Protein AF-A0A523DTF4-F1 (afdb_monomer)

Foldseek 3Di:
DCVVVVVQCVDPPHDDDDPVNVVVVVVVVVLLPDPVNDDDDDDDVPDDDDDPPVPDDDDDDDDDADPDPVRGDDDDDADFFDAPDDADDPVCCVQFVDRDRRDTGHGDDPPDDDPDDDDDPPD

Sequence (123 aa):
QRQYIDSAQQFENAMPLTSEHVQALDMFDELANDPDLNLSMQLEPGDMQFVYNHGLLHDRTGFEDWPELENRRHLLRLWLSAPNDRPLPEIFKERFGSIEIGDRGGIAVKGVEPCAPIEVDAG

Structure (mmCIF, N/CA/C/O backbone):
data_AF-A0A523DTF4-F1
#
_entry.id   AF-A0A523DTF4-F1
#
loop_
_atom_site.group_PDB
_atom_site.id
_atom_site.type_symbol
_atom_site.label_atom_id
_atom_site.label_alt_id
_atom_site.label_comp_id
_atom_site.label_asym_id
_atom_site.label_entity_id
_atom_site.label_seq_id
_atom_site.pdbx_PDB_ins_code
_atom_site.Cartn_x
_atom_site.Cartn_y
_atom_site.Cartn_z
_atom_site.occupancy
_atom_site.B_iso_or_equiv
_atom_site.auth_seq_id
_atom_site.auth_comp_id
_atom_site.auth_asym_id
_atom_site.auth_atom_id
_atom_site.pdbx_PDB_model_num
ATOM 1 N N . GLN A 1 1 ? -0.620 1.796 6.950 1.00 69.69 1 GLN A N 1
ATOM 2 C CA . GLN A 1 1 ? -2.056 2.179 7.013 1.00 69.69 1 GLN A CA 1
ATOM 3 C C . GLN A 1 1 ? -2.448 2.806 8.350 1.00 69.69 1 GLN A C 1
ATOM 5 O O . GLN A 1 1 ? -3.195 3.779 8.337 1.00 69.69 1 GLN A O 1
ATOM 10 N N . ARG A 1 2 ? -1.909 2.320 9.476 1.00 88.31 2 ARG A N 1
ATOM 11 C CA . ARG A 1 2 ? -2.139 2.861 10.823 1.00 88.31 2 ARG A CA 1
ATOM 12 C C . ARG A 1 2 ? -1.925 4.373 10.986 1.00 88.31 2 ARG A C 1
ATOM 14 O O . ARG A 1 2 ? -2.691 5.014 11.687 1.00 88.31 2 ARG A O 1
ATOM 21 N N . GLN A 1 3 ? -0.978 4.959 10.252 1.00 89.44 3 GLN A N 1
ATOM 22 C CA . GLN A 1 3 ? -0.689 6.402 10.283 1.00 89.44 3 GLN A CA 1
ATOM 23 C C . GLN A 1 3 ? -1.928 7.300 10.117 1.00 89.44 3 GLN A C 1
ATOM 25 O O . GLN A 1 3 ? -2.007 8.342 10.759 1.00 89.44 3 GLN A O 1
ATOM 30 N N . TYR A 1 4 ? -2.909 6.911 9.290 1.00 89.25 4 TYR A N 1
ATOM 31 C CA . T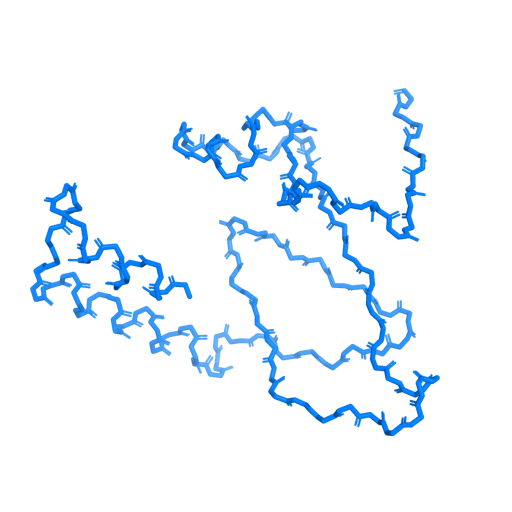YR A 1 4 ? -4.147 7.688 9.144 1.00 89.25 4 TYR A CA 1
ATOM 32 C C . TYR A 1 4 ? -5.037 7.607 10.386 1.00 89.25 4 TYR A C 1
ATOM 34 O O . TYR A 1 4 ? -5.666 8.597 10.740 1.00 89.25 4 TYR A O 1
ATOM 42 N N . ILE A 1 5 ? -5.073 6.451 11.053 1.00 93.56 5 ILE A N 1
ATOM 43 C CA . ILE A 1 5 ? -5.832 6.243 12.291 1.00 93.56 5 ILE A CA 1
ATOM 44 C C . ILE A 1 5 ? -5.197 7.058 13.422 1.00 93.56 5 ILE A C 1
ATOM 46 O O . ILE A 1 5 ? -5.904 7.782 14.121 1.00 93.56 5 ILE A O 1
ATOM 50 N N . ASP A 1 6 ? -3.869 7.007 13.542 1.00 94.19 6 ASP A N 1
ATOM 51 C CA . ASP A 1 6 ? -3.127 7.761 14.555 1.00 94.19 6 ASP A CA 1
ATOM 52 C C . ASP A 1 6 ? -3.237 9.273 14.317 1.00 94.19 6 ASP A C 1
ATOM 54 O O . ASP A 1 6 ? -3.535 10.032 15.236 1.00 94.19 6 ASP A O 1
ATOM 58 N N . SER A 1 7 ? -3.068 9.729 13.069 1.00 94.00 7 SER A N 1
ATOM 59 C CA . SER A 1 7 ? -3.234 11.144 12.717 1.00 94.00 7 SER A CA 1
ATOM 60 C C . SER A 1 7 ? -4.666 11.626 12.937 1.00 94.00 7 SER A C 1
ATOM 62 O O . SER A 1 7 ? -4.854 12.781 13.314 1.00 94.00 7 SER A O 1
ATOM 64 N N . ALA A 1 8 ? -5.672 10.767 12.737 1.00 94.50 8 ALA A N 1
ATOM 65 C CA . ALA A 1 8 ? -7.063 11.123 12.988 1.00 94.50 8 ALA A CA 1
ATOM 66 C C . ALA A 1 8 ? -7.325 11.444 14.469 1.00 94.50 8 ALA A C 1
ATOM 68 O O . ALA A 1 8 ? -8.199 12.257 14.753 1.00 94.50 8 ALA A O 1
ATOM 69 N N . GLN A 1 9 ? -6.539 10.901 15.409 1.00 96.00 9 GLN A N 1
ATOM 70 C CA . GLN A 1 9 ? -6.671 11.214 16.842 1.00 96.00 9 GLN A CA 1
ATOM 71 C C . GLN A 1 9 ? -6.401 12.692 17.176 1.00 96.00 9 GLN A C 1
ATOM 73 O O . GLN A 1 9 ? -6.700 13.133 18.281 1.00 96.00 9 GLN A O 1
ATOM 78 N N . GLN A 1 10 ? -5.854 13.472 16.236 1.00 95.75 10 GLN A N 1
ATOM 79 C CA . GLN A 1 10 ? -5.680 14.921 16.381 1.00 95.75 10 GLN A CA 1
ATOM 80 C C . GLN A 1 10 ? -6.988 15.712 16.200 1.00 95.75 10 GLN A C 1
ATOM 82 O O . GLN A 1 10 ? -7.022 16.899 16.522 1.00 95.75 10 GLN A O 1
ATOM 87 N N . PHE A 1 11 ? -8.051 15.093 15.676 1.00 96.06 11 PHE A N 1
ATOM 88 C CA . PHE A 1 11 ? -9.334 15.748 15.418 1.00 96.06 11 PHE A CA 1
ATOM 89 C C . PHE A 1 11 ? -10.355 15.423 16.515 1.00 96.06 11 PHE A C 1
ATOM 91 O O . PHE A 1 11 ? -10.561 14.263 16.860 1.00 96.06 11 PHE A O 1
ATOM 98 N N . GLU A 1 12 ? -11.056 16.442 17.021 1.00 93.69 12 GLU A N 1
ATOM 99 C CA . GLU A 1 12 ? -12.027 16.302 18.122 1.00 93.69 12 GLU A CA 1
ATOM 100 C C . GLU A 1 12 ? -13.210 15.375 17.796 1.00 93.69 12 GLU A C 1
ATOM 102 O O . GLU A 1 12 ? -13.799 14.774 18.690 1.00 93.69 12 GLU A O 1
ATOM 107 N N . ASN A 1 13 ? -13.569 15.258 16.516 1.00 94.00 13 ASN A N 1
ATOM 108 C CA . ASN A 1 13 ? -14.665 14.415 16.043 1.00 94.00 13 ASN A CA 1
ATOM 109 C C . ASN A 1 13 ? -14.234 12.980 15.700 1.00 94.00 13 ASN A C 1
ATOM 111 O O . ASN A 1 13 ? -15.074 12.190 15.260 1.00 94.00 13 ASN A O 1
ATOM 115 N N . ALA A 1 14 ? -12.955 12.632 15.861 1.00 94.50 14 ALA A N 1
ATOM 116 C CA . ALA A 1 14 ? -12.496 11.267 15.661 1.00 94.50 14 ALA A CA 1
ATOM 117 C C . ALA A 1 14 ? -12.896 10.376 16.842 1.00 94.50 14 ALA A C 1
ATOM 119 O O . ALA A 1 14 ? -12.946 10.806 17.993 1.00 94.50 14 ALA A O 1
ATOM 120 N N . MET A 1 15 ? -13.154 9.099 16.558 1.00 94.25 15 MET A N 1
ATOM 121 C CA . MET A 1 15 ? -13.361 8.102 17.604 1.00 94.25 15 MET A CA 1
ATOM 122 C C . MET A 1 15 ? -12.063 7.939 18.419 1.00 94.25 15 MET A C 1
ATOM 124 O O . MET A 1 15 ? -11.038 7.586 17.822 1.00 94.25 15 MET A O 1
ATOM 128 N N . PRO A 1 16 ? -12.089 8.132 19.753 1.00 95.88 16 PRO A N 1
ATOM 129 C CA . PRO A 1 16 ? -10.924 7.880 20.591 1.00 95.88 16 PRO A CA 1
ATOM 130 C C . PRO A 1 16 ? -10.535 6.401 20.555 1.00 95.88 16 PRO A C 1
ATOM 132 O O . PRO A 1 16 ? -11.391 5.516 20.667 1.00 95.88 16 PRO A O 1
ATOM 135 N N . LEU A 1 17 ? -9.242 6.113 20.422 1.00 96.75 17 LEU A N 1
ATOM 136 C CA . LEU A 1 17 ? -8.752 4.741 20.539 1.00 96.75 17 LEU A CA 1
ATOM 137 C C . LEU A 1 17 ? -8.758 4.294 22.004 1.00 96.75 17 LEU A C 1
ATOM 139 O O . LEU A 1 17 ? -8.236 4.983 22.879 1.00 96.75 17 LEU A O 1
ATOM 143 N N . THR A 1 18 ? -9.321 3.115 22.265 1.00 97.62 18 THR A N 1
ATOM 144 C CA . THR A 1 18 ? -9.149 2.435 23.549 1.00 97.62 18 THR A CA 1
ATOM 145 C C . THR A 1 18 ? -7.844 1.645 23.539 1.00 97.62 18 THR A C 1
ATOM 147 O O . THR A 1 18 ? -7.221 1.450 22.491 1.00 97.62 18 THR A O 1
ATOM 150 N N . SER A 1 19 ? -7.437 1.138 24.700 1.00 97.94 19 SER A N 1
ATOM 151 C CA . SER A 1 19 ? -6.280 0.245 24.794 1.00 97.94 19 SER A CA 1
ATOM 152 C C . SER A 1 19 ? -6.452 -1.023 23.949 1.00 97.94 19 SER A C 1
ATOM 154 O O . SER A 1 19 ? -5.487 -1.481 23.347 1.00 97.94 19 SER A O 1
ATOM 156 N N . GLU A 1 20 ? -7.669 -1.556 23.842 1.00 98.19 20 GLU A N 1
ATOM 157 C CA . GLU A 1 20 ? -7.986 -2.722 23.011 1.00 98.19 20 GLU A CA 1
ATOM 158 C C . GLU A 1 20 ? -7.862 -2.408 21.515 1.00 98.19 20 GLU A C 1
ATOM 160 O O . GLU A 1 20 ? -7.348 -3.232 20.762 1.00 98.19 20 GLU A O 1
ATOM 165 N N . HIS A 1 21 ? -8.273 -1.210 21.076 1.00 97.38 21 HIS A N 1
ATOM 166 C CA . HIS A 1 21 ? -8.058 -0.780 19.691 1.00 97.38 21 HIS A CA 1
ATOM 167 C C . HIS A 1 21 ? -6.567 -0.717 19.354 1.00 97.38 21 HIS A C 1
ATOM 169 O O . HIS A 1 21 ? -6.159 -1.194 18.299 1.00 97.38 21 HIS A O 1
ATOM 175 N N . VAL A 1 22 ? -5.753 -0.160 20.256 1.00 96.88 22 VAL A N 1
ATOM 176 C CA . VAL A 1 22 ? -4.299 -0.076 20.061 1.00 96.88 22 VAL A CA 1
AT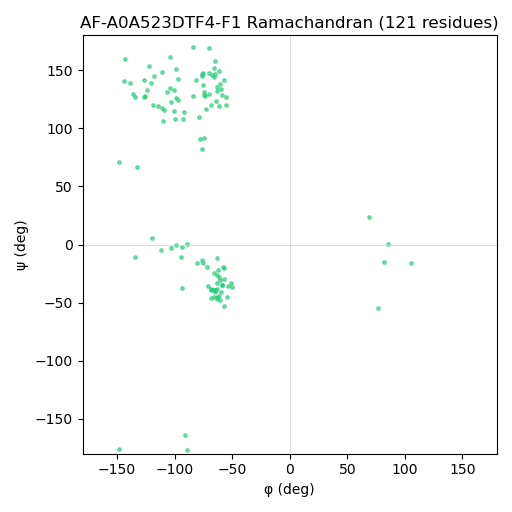OM 177 C C . VAL A 1 22 ? -3.680 -1.471 19.986 1.00 96.88 22 VAL A C 1
ATOM 179 O O . VAL A 1 22 ? -2.957 -1.743 19.036 1.00 96.88 22 VAL A O 1
ATOM 182 N N . GLN A 1 23 ? -4.039 -2.379 20.899 1.00 98.06 23 GLN A N 1
ATOM 183 C CA . GLN A 1 23 ? -3.551 -3.766 20.877 1.00 98.06 23 GLN A CA 1
ATOM 184 C C . GLN A 1 23 ? -3.926 -4.500 19.581 1.00 98.06 23 GLN A C 1
ATOM 186 O O . GLN A 1 23 ? -3.107 -5.228 19.024 1.00 98.06 23 GLN A O 1
ATOM 191 N N . ALA A 1 24 ? -5.145 -4.298 19.073 1.00 97.56 24 ALA A N 1
ATOM 192 C CA . ALA A 1 24 ? -5.568 -4.888 17.805 1.00 97.56 24 ALA A CA 1
ATOM 193 C C . ALA A 1 24 ? -4.769 -4.337 16.611 1.00 97.56 24 ALA A C 1
ATOM 195 O O . ALA A 1 24 ? -4.413 -5.095 15.709 1.00 97.56 24 ALA A O 1
ATOM 196 N N . LEU A 1 25 ? -4.471 -3.033 16.606 1.00 96.81 25 LEU A N 1
ATOM 197 C CA . LEU A 1 25 ? -3.637 -2.405 15.578 1.00 96.81 25 LEU A CA 1
ATOM 198 C C . LEU A 1 25 ? -2.179 -2.873 15.663 1.00 96.81 25 LEU A C 1
ATOM 200 O O . LEU A 1 25 ? -1.579 -3.127 14.624 1.00 96.81 25 LEU A O 1
ATOM 204 N N . ASP A 1 26 ? -1.634 -3.038 16.871 1.00 97.19 26 ASP A N 1
ATOM 205 C CA . ASP A 1 26 ? -0.288 -3.581 17.084 1.00 97.19 26 ASP A CA 1
ATOM 206 C C . ASP A 1 26 ? -0.175 -5.009 16.533 1.00 97.19 26 ASP A C 1
ATOM 208 O O . ASP A 1 26 ? 0.741 -5.299 15.768 1.00 97.19 26 ASP A O 1
ATOM 212 N N . MET A 1 27 ? -1.144 -5.877 16.844 1.00 97.56 27 MET A N 1
ATOM 213 C CA . MET A 1 27 ? -1.185 -7.246 16.315 1.00 97.56 27 MET A CA 1
ATOM 214 C C . MET A 1 27 ? -1.342 -7.265 14.789 1.00 97.56 27 MET A C 1
ATOM 216 O O . MET A 1 27 ? -0.746 -8.095 14.106 1.00 97.56 27 MET A O 1
ATOM 220 N N . PHE A 1 28 ? -2.144 -6.354 14.235 1.00 95.88 28 PHE A N 1
ATOM 221 C CA . PHE A 1 28 ? -2.286 -6.226 12.788 1.00 95.88 28 PHE A CA 1
ATOM 222 C C . PHE A 1 28 ? -0.966 -5.826 12.120 1.00 95.88 28 PHE A C 1
ATOM 224 O O . PHE A 1 28 ? -0.601 -6.420 11.107 1.00 95.88 28 PHE A O 1
ATOM 231 N N . ASP A 1 29 ? -0.248 -4.851 12.683 1.00 95.31 29 ASP A N 1
ATOM 232 C CA . ASP A 1 29 ? 1.058 -4.431 12.176 1.00 95.31 29 ASP A CA 1
ATOM 233 C C . ASP A 1 29 ? 2.093 -5.560 12.308 1.00 95.31 29 ASP A C 1
ATOM 235 O O . ASP A 1 29 ? 2.865 -5.778 11.375 1.00 95.31 29 ASP A O 1
ATOM 239 N N . GLU A 1 30 ? 2.096 -6.306 13.417 1.00 96.19 30 GLU A N 1
ATOM 240 C CA . GLU A 1 30 ? 2.969 -7.472 13.611 1.00 96.19 30 GLU A CA 1
ATOM 241 C C . GLU A 1 30 ? 2.755 -8.513 12.505 1.00 96.19 30 GLU A C 1
ATOM 243 O O . GLU A 1 30 ? 3.700 -8.865 11.803 1.00 96.19 30 GLU A O 1
ATOM 248 N N . LEU A 1 31 ? 1.505 -8.929 12.277 1.00 96.00 31 LEU A N 1
ATOM 249 C CA . LEU A 1 31 ? 1.163 -9.909 11.242 1.00 96.00 31 LEU A CA 1
ATOM 250 C C . LEU A 1 31 ? 1.443 -9.391 9.826 1.00 96.00 31 LEU A C 1
ATOM 252 O O . LEU A 1 31 ? 1.905 -10.140 8.971 1.00 96.00 31 LEU A O 1
ATOM 256 N N . ALA A 1 32 ? 1.1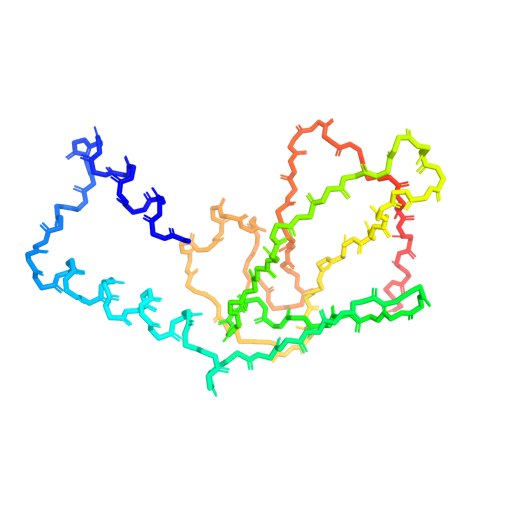75 -8.112 9.555 1.00 93.94 32 ALA A N 1
ATOM 257 C CA . ALA A 1 32 ? 1.439 -7.520 8.245 1.00 93.94 32 ALA A CA 1
ATOM 258 C C . ALA A 1 32 ? 2.941 -7.466 7.910 1.00 93.94 32 ALA A C 1
ATOM 260 O O . ALA A 1 32 ? 3.296 -7.426 6.731 1.00 93.94 32 ALA A O 1
ATOM 261 N N . ASN A 1 33 ? 3.808 -7.458 8.928 1.00 92.62 33 ASN A N 1
ATOM 262 C CA . ASN A 1 33 ? 5.262 -7.476 8.778 1.00 92.62 33 ASN A CA 1
ATOM 263 C C . ASN A 1 33 ? 5.876 -8.878 8.944 1.00 92.62 33 ASN A C 1
ATOM 265 O O . ASN A 1 33 ? 7.093 -9.010 8.806 1.00 92.62 33 ASN A O 1
ATOM 269 N N . ASP A 1 34 ? 5.070 -9.910 9.209 1.00 95.81 34 ASP A N 1
ATOM 270 C CA . ASP A 1 34 ? 5.534 -11.291 9.333 1.00 95.81 34 ASP A CA 1
ATOM 271 C C . ASP A 1 34 ? 6.004 -11.829 7.964 1.00 95.81 34 ASP A C 1
ATOM 273 O O . ASP A 1 34 ? 5.212 -11.888 7.013 1.00 95.81 34 ASP A O 1
ATOM 277 N N . PRO A 1 35 ? 7.282 -12.234 7.826 1.00 93.88 35 PRO A N 1
ATOM 278 C CA . PRO A 1 35 ? 7.798 -12.835 6.603 1.00 93.88 35 PRO A CA 1
ATOM 279 C C . PRO A 1 35 ? 7.056 -14.084 6.135 1.00 93.88 35 PRO A C 1
ATOM 281 O O . PRO A 1 35 ? 6.980 -14.310 4.928 1.00 93.88 35 PRO A O 1
ATOM 284 N N . ASP A 1 36 ? 6.472 -14.855 7.051 1.00 96.69 36 ASP A N 1
ATOM 285 C CA . ASP A 1 36 ? 5.738 -16.078 6.713 1.00 96.69 36 ASP A CA 1
ATOM 286 C C . ASP A 1 36 ? 4.355 -15.778 6.102 1.00 96.69 36 ASP A C 1
ATOM 288 O O . ASP A 1 36 ? 3.746 -16.644 5.467 1.00 96.69 36 ASP A O 1
ATOM 292 N N . LEU A 1 37 ? 3.862 -14.543 6.257 1.00 95.38 37 LEU A N 1
ATOM 293 C CA . LEU A 1 37 ? 2.599 -14.061 5.690 1.00 95.38 37 LEU A CA 1
ATOM 294 C C . LEU A 1 37 ? 2.793 -13.164 4.462 1.00 95.38 37 LEU A C 1
ATOM 296 O O . LEU A 1 37 ? 1.806 -12.738 3.851 1.00 95.38 37 LEU A O 1
ATOM 300 N N . ASN A 1 38 ? 4.040 -12.875 4.083 1.00 93.06 38 ASN A N 1
ATOM 301 C CA . ASN A 1 38 ? 4.340 -12.016 2.949 1.00 93.06 38 ASN A CA 1
ATOM 302 C C . ASN A 1 38 ? 4.682 -12.811 1.681 1.00 93.06 38 ASN A C 1
ATOM 304 O O . ASN A 1 38 ? 5.201 -13.924 1.710 1.00 93.06 38 ASN A O 1
ATOM 308 N N . LEU A 1 39 ? 4.389 -12.204 0.530 1.00 93.06 39 LEU A N 1
ATOM 309 C CA . LEU A 1 39 ? 4.916 -12.640 -0.756 1.00 93.06 39 LEU A CA 1
ATOM 310 C C . LEU A 1 39 ? 5.915 -11.591 -1.233 1.00 93.06 39 LEU A C 1
ATOM 312 O O . LEU A 1 39 ? 5.533 -10.508 -1.678 1.00 93.06 39 LEU A O 1
ATOM 316 N N . SER A 1 40 ? 7.198 -11.926 -1.152 1.00 93.19 40 SER A N 1
ATOM 317 C CA . SER A 1 40 ? 8.269 -11.065 -1.644 1.00 93.19 40 SER A CA 1
ATOM 318 C C . SER A 1 40 ? 8.486 -11.268 -3.145 1.00 93.19 40 SER A C 1
ATOM 320 O O . SER A 1 40 ? 8.674 -12.391 -3.608 1.00 93.19 40 SER A O 1
ATOM 322 N N . MET A 1 41 ? 8.483 -10.172 -3.907 1.00 94.31 41 MET A N 1
ATOM 323 C CA . MET A 1 41 ? 8.719 -10.182 -5.352 1.00 94.31 41 MET A CA 1
ATOM 324 C C . MET A 1 41 ? 9.693 -9.068 -5.740 1.00 94.31 41 MET A C 1
ATOM 326 O O . MET A 1 41 ? 9.460 -7.895 -5.442 1.00 94.31 41 MET A O 1
ATOM 330 N N . GLN A 1 42 ? 10.760 -9.437 -6.446 1.00 94.50 42 GLN A N 1
ATOM 331 C CA . GLN A 1 42 ? 11.642 -8.496 -7.127 1.00 94.50 42 GLN A CA 1
ATOM 332 C C . GLN A 1 42 ? 11.133 -8.333 -8.562 1.00 94.50 42 GLN A C 1
ATOM 334 O O . GLN A 1 42 ? 11.243 -9.263 -9.348 1.00 94.50 42 GLN A O 1
ATOM 339 N N . LEU A 1 43 ? 10.542 -7.179 -8.882 1.00 94.94 43 LEU A N 1
ATOM 340 C CA . LEU A 1 43 ? 10.024 -6.906 -10.226 1.00 94.94 43 LEU A CA 1
ATOM 341 C C . LEU A 1 43 ? 11.164 -6.648 -11.213 1.00 94.94 43 LEU A C 1
ATOM 343 O O . LEU A 1 43 ? 11.981 -5.748 -10.986 1.00 94.94 43 LEU A O 1
ATOM 347 N N . GLU A 1 44 ? 11.155 -7.373 -12.326 1.00 94.19 44 GLU A N 1
ATOM 348 C CA . GLU A 1 44 ? 12.034 -7.165 -13.476 1.00 94.19 44 GLU A CA 1
ATOM 349 C C . GLU A 1 44 ? 11.287 -6.486 -14.642 1.00 94.19 44 GLU A C 1
ATOM 351 O O . GLU A 1 44 ? 10.050 -6.474 -14.684 1.00 94.19 44 GLU A O 1
ATOM 356 N N . PRO A 1 45 ? 11.999 -5.877 -15.610 1.00 94.12 45 PRO A N 1
ATOM 357 C CA . PRO A 1 45 ? 11.362 -5.332 -16.804 1.00 94.12 45 PRO A CA 1
ATOM 358 C C . PRO A 1 45 ? 10.522 -6.388 -17.538 1.00 94.12 45 PRO A C 1
ATOM 360 O O . PRO A 1 45 ? 11.045 -7.392 -18.011 1.00 94.12 45 PRO A O 1
ATOM 363 N N . GLY A 1 46 ? 9.220 -6.126 -17.666 1.00 94.31 46 GLY A N 1
ATOM 364 C CA . GLY A 1 46 ? 8.250 -7.041 -18.278 1.00 94.31 46 GLY A CA 1
ATOM 365 C C . GLY A 1 46 ? 7.339 -7.749 -17.273 1.00 94.31 46 GLY A C 1
ATOM 366 O O . GLY A 1 46 ? 6.273 -8.222 -17.672 1.00 94.31 46 GLY A O 1
ATOM 367 N N . ASP A 1 47 ? 7.689 -7.756 -15.985 1.00 96.44 47 ASP A N 1
ATOM 368 C CA . ASP A 1 47 ? 6.827 -8.318 -14.949 1.00 96.44 47 ASP A CA 1
ATOM 369 C C . ASP A 1 47 ? 5.580 -7.465 -14.712 1.00 96.44 47 ASP A C 1
ATOM 371 O O . ASP A 1 47 ? 5.595 -6.231 -14.769 1.00 96.44 47 ASP A O 1
ATOM 375 N N . MET A 1 48 ? 4.489 -8.146 -14.360 1.00 95.31 48 MET A N 1
ATOM 376 C CA . MET A 1 48 ? 3.239 -7.525 -13.941 1.00 95.31 48 MET A CA 1
ATOM 377 C C . MET A 1 48 ? 2.831 -8.043 -12.567 1.00 95.31 48 MET A C 1
ATOM 379 O O . MET A 1 48 ? 2.799 -9.249 -12.328 1.00 95.31 48 MET A O 1
ATOM 383 N N . GLN A 1 49 ? 2.460 -7.120 -11.680 1.00 95.44 49 GLN A N 1
ATOM 384 C CA . GLN A 1 49 ? 1.918 -7.441 -10.366 1.00 95.44 49 GLN A CA 1
ATOM 385 C C . GLN A 1 49 ? 0.438 -7.066 -10.310 1.00 95.44 49 GLN A C 1
ATOM 387 O O . GLN A 1 49 ? 0.074 -5.894 -10.412 1.00 95.44 49 GLN A O 1
ATOM 392 N N . PHE A 1 50 ? -0.412 -8.070 -10.104 1.00 93.44 50 PHE A N 1
ATOM 393 C CA . PHE A 1 50 ? -1.839 -7.878 -9.874 1.00 93.44 50 PHE A CA 1
ATOM 394 C C . PHE A 1 50 ? -2.121 -7.985 -8.381 1.00 93.44 50 PHE A C 1
ATOM 396 O O . PHE A 1 50 ? -1.944 -9.043 -7.780 1.00 93.44 50 PHE A O 1
ATOM 403 N N . VAL A 1 51 ? -2.566 -6.882 -7.783 1.00 93.56 51 VAL A N 1
ATOM 404 C CA . VAL A 1 51 ? -2.898 -6.825 -6.359 1.00 93.56 51 VAL A CA 1
ATOM 405 C C . VAL A 1 51 ? -4.389 -6.591 -6.207 1.00 93.56 51 VAL A C 1
ATOM 407 O O . VAL A 1 51 ? -4.917 -5.559 -6.622 1.00 93.56 51 VAL A O 1
ATOM 410 N N . TYR A 1 52 ? -5.074 -7.531 -5.561 1.00 92.06 52 TYR A N 1
ATOM 411 C CA . TYR A 1 52 ? -6.452 -7.314 -5.153 1.00 92.06 52 TYR A CA 1
ATOM 412 C C . TYR A 1 52 ? -6.505 -6.369 -3.948 1.00 92.06 52 TYR A C 1
ATOM 414 O O . TYR A 1 52 ? -6.429 -6.785 -2.792 1.00 92.06 52 TYR A O 1
ATOM 422 N N . ASN A 1 53 ? -6.639 -5.073 -4.231 1.00 90.19 53 ASN A N 1
ATOM 423 C CA . ASN A 1 53 ? -6.517 -3.982 -3.258 1.00 90.19 53 ASN A CA 1
ATOM 424 C C . ASN A 1 53 ? -7.479 -4.076 -2.051 1.00 90.19 53 ASN A C 1
ATOM 426 O O . ASN A 1 53 ? -7.236 -3.456 -1.020 1.00 90.19 53 ASN A O 1
ATOM 430 N N . HIS A 1 54 ? -8.569 -4.840 -2.157 1.00 88.12 54 HIS A N 1
ATOM 431 C CA . HIS A 1 54 ? -9.545 -5.017 -1.073 1.00 88.12 54 HIS A CA 1
ATOM 432 C C . HIS A 1 54 ? -9.291 -6.241 -0.184 1.00 88.12 54 HIS A C 1
ATOM 434 O O . HIS A 1 54 ? -10.044 -6.458 0.767 1.00 88.12 54 HIS A O 1
ATOM 440 N N . GLY A 1 55 ? -8.270 -7.044 -0.487 1.00 89.69 55 GLY A N 1
ATOM 441 C CA . GLY A 1 55 ? -7.896 -8.220 0.303 1.00 89.69 55 GLY A CA 1
ATOM 442 C C . GLY A 1 55 ? -6.400 -8.350 0.578 1.00 89.69 55 GLY A C 1
ATOM 443 O O . GLY A 1 55 ? -6.023 -9.179 1.396 1.00 89.69 55 GLY A O 1
ATOM 444 N N . LEU A 1 56 ? -5.557 -7.547 -0.076 1.00 92.56 56 LEU A N 1
ATOM 445 C CA . LEU A 1 56 ? -4.105 -7.619 0.046 1.00 92.56 56 LEU A CA 1
ATOM 446 C C . LEU A 1 56 ? -3.520 -6.265 0.440 1.00 92.56 56 LEU A C 1
ATOM 448 O O . LEU A 1 56 ? -3.749 -5.247 -0.223 1.00 92.56 56 LEU A O 1
ATOM 452 N N . LEU A 1 57 ? -2.706 -6.280 1.492 1.00 93.88 57 LEU A N 1
ATOM 453 C CA . LEU A 1 57 ? -1.743 -5.218 1.735 1.00 93.88 57 LEU A CA 1
ATOM 454 C C . LEU A 1 57 ? -0.560 -5.386 0.784 1.00 93.88 57 LEU A C 1
ATOM 456 O O . LEU A 1 57 ? -0.186 -6.497 0.419 1.00 93.88 57 LEU A O 1
ATOM 460 N N . HIS A 1 58 ? 0.013 -4.265 0.374 1.00 94.19 58 HIS A N 1
ATOM 461 C CA . HIS A 1 58 ? 1.194 -4.233 -0.470 1.00 94.19 58 HIS A CA 1
ATOM 462 C C . HIS A 1 58 ? 2.059 -3.049 -0.056 1.00 94.19 58 HIS A C 1
ATOM 464 O O . HIS A 1 58 ? 1.546 -1.971 0.255 1.00 94.19 58 HIS A O 1
ATOM 470 N N . ASP A 1 59 ? 3.366 -3.271 -0.053 1.00 92.88 59 ASP A N 1
ATOM 471 C CA . ASP A 1 59 ? 4.371 -2.263 0.251 1.00 92.88 59 ASP A CA 1
ATOM 472 C C . ASP A 1 59 ? 5.648 -2.550 -0.549 1.00 92.88 59 ASP A C 1
ATOM 474 O O . ASP A 1 59 ? 5.694 -3.442 -1.404 1.00 92.88 59 ASP A O 1
ATOM 478 N N . ARG A 1 60 ? 6.686 -1.761 -0.305 1.00 94.19 60 ARG A N 1
ATOM 479 C CA . ARG A 1 60 ? 7.972 -1.837 -0.974 1.00 94.19 60 ARG A CA 1
ATOM 480 C C . ARG A 1 60 ? 9.087 -1.648 0.044 1.00 94.19 60 ARG A C 1
ATOM 482 O O . ARG A 1 60 ? 9.049 -0.734 0.858 1.00 94.19 60 ARG A O 1
ATOM 489 N N . THR A 1 61 ? 10.146 -2.433 -0.087 1.00 92.88 61 THR A N 1
ATOM 490 C CA . THR A 1 61 ? 11.384 -2.206 0.661 1.00 92.88 61 THR A CA 1
ATOM 491 C C . THR A 1 61 ? 12.059 -0.885 0.263 1.00 92.88 61 THR A C 1
ATOM 493 O O . THR A 1 61 ? 11.837 -0.331 -0.825 1.00 92.88 61 THR A O 1
ATOM 496 N N . GLY A 1 62 ? 12.899 -0.355 1.157 1.00 94.19 62 GLY A N 1
ATOM 497 C CA . GLY A 1 62 ? 13.763 0.785 0.849 1.00 94.19 62 GLY A CA 1
ATOM 498 C C . GLY A 1 62 ? 14.670 0.485 -0.349 1.00 94.19 62 GLY A C 1
ATOM 499 O O . GLY A 1 62 ? 15.139 -0.638 -0.507 1.00 94.19 62 GLY A O 1
ATOM 500 N N . PHE A 1 63 ? 14.896 1.482 -1.207 1.00 94.12 63 PHE A N 1
ATOM 501 C CA . PHE A 1 63 ? 15.862 1.391 -2.305 1.00 94.12 63 PHE A CA 1
ATOM 502 C C . PHE A 1 63 ? 16.550 2.739 -2.500 1.00 94.12 63 PHE A C 1
ATOM 504 O O . PHE A 1 63 ? 15.997 3.772 -2.113 1.00 94.12 63 PHE A O 1
ATOM 511 N N . GLU A 1 64 ? 17.714 2.713 -3.140 1.00 95.31 64 GLU A N 1
ATOM 512 C CA . GLU A 1 64 ? 18.437 3.900 -3.592 1.00 95.31 64 GLU A CA 1
ATOM 513 C C . GLU A 1 64 ? 18.273 4.050 -5.107 1.00 95.31 64 GLU A C 1
ATOM 515 O O . GLU A 1 64 ? 18.346 3.070 -5.849 1.00 95.31 64 GLU A O 1
ATOM 520 N N . ASP A 1 65 ? 17.988 5.271 -5.558 1.00 95.31 65 ASP A N 1
ATOM 521 C CA . ASP A 1 65 ? 17.922 5.575 -6.985 1.00 95.31 65 ASP A CA 1
ATOM 522 C C . ASP A 1 65 ? 19.326 5.684 -7.578 1.00 95.31 65 ASP A C 1
ATOM 524 O O . ASP A 1 65 ? 20.245 6.225 -6.960 1.00 95.31 65 ASP A O 1
ATOM 528 N N . TRP A 1 66 ? 19.461 5.252 -8.829 1.00 94.38 66 TRP A N 1
ATOM 529 C CA . TRP A 1 66 ? 20.673 5.489 -9.600 1.00 94.38 66 TRP A CA 1
ATOM 530 C C . TRP A 1 66 ? 20.868 6.989 -9.876 1.00 94.38 66 TRP A C 1
ATOM 532 O O . TRP A 1 66 ? 19.885 7.711 -10.121 1.00 94.38 66 TRP A O 1
ATOM 542 N N . PRO A 1 67 ? 22.125 7.478 -9.881 1.00 96.62 67 PRO A N 1
ATOM 543 C CA . PRO A 1 67 ? 22.431 8.826 -10.345 1.00 96.62 67 PRO A CA 1
ATOM 544 C C . PRO A 1 67 ? 21.906 9.062 -11.766 1.00 96.62 67 PRO A C 1
ATOM 546 O O . PRO A 1 67 ? 21.257 10.081 -12.019 1.00 96.62 67 PRO A O 1
ATOM 549 N N . GLU A 1 68 ? 22.124 8.091 -12.654 1.00 97.38 68 GLU A N 1
ATOM 550 C CA . GLU A 1 68 ? 21.669 8.083 -14.042 1.00 97.38 68 GLU A CA 1
ATOM 551 C C . GLU A 1 68 ? 20.163 7.795 -14.126 1.00 97.38 68 GLU A C 1
ATOM 553 O O . GLU A 1 68 ? 19.659 6.828 -13.550 1.00 97.38 68 GLU A O 1
ATOM 558 N N . LEU A 1 69 ? 19.429 8.638 -14.855 1.00 93.31 69 LEU A N 1
ATOM 559 C CA . LEU A 1 69 ? 17.966 8.592 -14.911 1.00 93.31 69 LEU A CA 1
ATOM 560 C C . LEU A 1 69 ? 17.456 7.313 -15.589 1.00 93.31 69 LEU A C 1
ATOM 562 O O . LEU A 1 69 ? 16.471 6.731 -15.142 1.00 93.31 69 LEU A O 1
ATOM 566 N N . GLU A 1 70 ? 18.139 6.875 -16.641 1.00 93.44 70 GLU A N 1
ATOM 567 C CA . GLU A 1 70 ? 17.830 5.689 -17.442 1.00 93.44 70 GLU A CA 1
ATOM 568 C C . GLU A 1 70 ? 17.892 4.375 -16.652 1.00 93.44 70 GLU A C 1
ATOM 570 O O . GLU A 1 70 ? 17.250 3.401 -17.036 1.00 93.44 70 GLU A O 1
ATOM 575 N N . ASN A 1 71 ? 18.621 4.362 -15.534 1.00 91.75 71 ASN A N 1
ATOM 576 C CA . ASN A 1 71 ? 18.768 3.191 -14.675 1.00 91.75 71 ASN A CA 1
ATOM 577 C C . ASN A 1 71 ? 17.755 3.181 -13.522 1.00 91.75 71 ASN A C 1
ATOM 579 O O . ASN A 1 71 ? 17.634 2.181 -12.809 1.00 91.75 71 ASN A O 1
ATOM 583 N N . ARG A 1 72 ? 17.027 4.285 -13.298 1.00 94.19 72 ARG A N 1
ATOM 584 C CA . ARG A 1 72 ? 16.057 4.370 -12.202 1.00 94.19 72 ARG A CA 1
ATOM 585 C C . ARG A 1 72 ? 14.879 3.440 -12.439 1.00 94.19 72 ARG A C 1
ATOM 587 O O . ARG A 1 72 ? 14.408 3.251 -13.559 1.00 94.19 72 ARG A O 1
ATOM 594 N N . ARG A 1 73 ? 14.350 2.897 -11.341 1.00 94.00 73 ARG A N 1
ATOM 595 C CA . ARG A 1 73 ? 13.159 2.047 -11.369 1.00 94.00 73 ARG A CA 1
ATOM 596 C C . ARG A 1 73 ? 11.973 2.843 -11.916 1.00 94.00 73 ARG A C 1
ATOM 598 O O . ARG A 1 73 ? 11.534 3.810 -11.298 1.00 94.00 73 ARG A O 1
ATOM 605 N N . HIS A 1 74 ? 11.408 2.382 -13.026 1.00 91.88 74 HIS A N 1
ATOM 606 C CA . HIS A 1 74 ? 10.230 2.980 -13.642 1.00 91.88 74 HIS A CA 1
ATOM 607 C C . HIS A 1 74 ? 9.083 1.969 -13.685 1.00 91.88 74 HIS A C 1
ATOM 609 O O . HIS A 1 74 ? 9.218 0.904 -14.281 1.00 91.88 74 HIS A O 1
ATOM 615 N N . LEU A 1 75 ? 7.960 2.292 -13.040 1.00 92.88 75 LEU A N 1
ATOM 616 C CA . LEU A 1 75 ? 6.760 1.455 -13.020 1.00 92.88 75 LEU A CA 1
ATOM 617 C C . LEU A 1 75 ? 5.542 2.254 -13.466 1.00 92.88 75 LEU A C 1
ATOM 619 O O . LEU A 1 75 ? 5.360 3.403 -13.064 1.00 92.88 75 LEU A O 1
ATOM 623 N N . LEU A 1 76 ? 4.671 1.595 -14.226 1.00 90.44 76 LEU A N 1
ATOM 624 C CA . LEU A 1 76 ? 3.326 2.073 -14.514 1.00 90.44 76 LEU A CA 1
ATOM 625 C C . LEU A 1 76 ? 2.344 1.403 -13.553 1.00 90.44 76 LEU A C 1
ATOM 627 O O . LEU A 1 76 ? 2.491 0.227 -13.220 1.00 90.44 76 LEU A O 1
ATOM 631 N N . ARG A 1 77 ? 1.337 2.153 -13.098 1.00 89.75 77 ARG A N 1
ATOM 632 C CA . ARG A 1 77 ? 0.291 1.643 -12.205 1.00 89.75 77 ARG A CA 1
ATOM 633 C C . ARG A 1 77 ? -1.081 1.924 -12.793 1.00 89.75 77 ARG A C 1
ATOM 635 O O . ARG A 1 77 ? -1.409 3.075 -13.064 1.00 89.75 77 ARG A O 1
ATOM 642 N N . LEU A 1 78 ? -1.880 0.869 -12.904 1.00 87.56 78 LEU A N 1
ATOM 643 C CA . LEU A 1 78 ? -3.261 0.904 -13.366 1.00 87.56 78 LEU A CA 1
ATOM 644 C C . LEU A 1 78 ? -4.192 0.415 -12.254 1.00 87.56 78 LEU A C 1
ATOM 646 O O . LEU 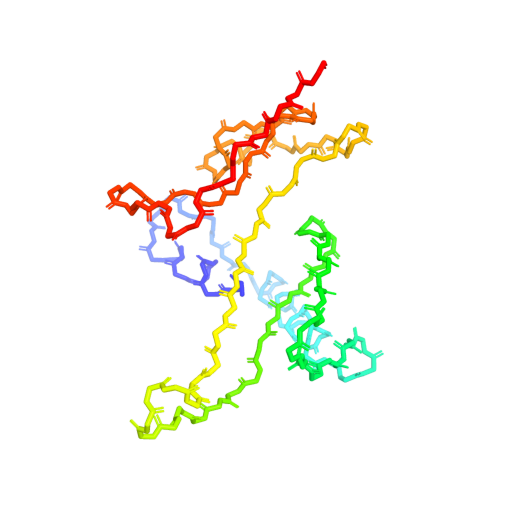A 1 78 ? -3.843 -0.488 -11.495 1.00 87.56 78 LEU A O 1
ATOM 650 N N . TRP A 1 79 ? -5.379 1.010 -12.175 1.00 88.50 79 TRP A N 1
ATOM 651 C CA . TRP A 1 79 ? -6.470 0.539 -11.330 1.00 88.50 79 TRP A CA 1
ATOM 652 C C . TRP A 1 79 ? -7.538 -0.094 -12.208 1.00 88.50 79 TRP A C 1
ATOM 654 O O . TRP A 1 79 ? -7.938 0.492 -13.210 1.00 88.50 79 TRP A O 1
ATOM 664 N N . LEU A 1 80 ? -7.978 -1.289 -11.827 1.00 87.88 80 LEU A N 1
ATOM 665 C CA . LEU A 1 80 ? -8.958 -2.076 -12.563 1.00 87.88 80 LEU A CA 1
ATOM 666 C C . LEU A 1 80 ? -10.173 -2.334 -11.673 1.00 87.88 80 LEU A C 1
ATOM 668 O O . LEU A 1 80 ? -10.017 -2.661 -10.496 1.00 87.88 80 LEU A O 1
ATOM 672 N N . SER A 1 81 ? -11.365 -2.239 -12.259 1.00 88.44 81 SER A N 1
ATOM 673 C CA . SER A 1 81 ? -12.612 -2.698 -11.650 1.00 88.44 81 SER A CA 1
ATOM 674 C C . SER A 1 81 ? -13.085 -3.935 -12.391 1.00 88.44 81 SER A C 1
ATOM 676 O O . SER A 1 81 ? -13.367 -3.874 -13.587 1.00 88.44 81 SER A O 1
ATOM 678 N N . ALA A 1 82 ? -13.132 -5.074 -11.707 1.00 87.38 82 ALA A N 1
ATOM 679 C CA . ALA A 1 82 ? -13.573 -6.308 -12.337 1.00 87.38 82 ALA A CA 1
ATOM 680 C C . ALA A 1 82 ? -15.111 -6.379 -12.385 1.00 87.38 82 ALA A C 1
ATOM 682 O O . ALA A 1 82 ? -15.772 -6.033 -11.396 1.00 87.38 82 ALA A O 1
ATOM 683 N N . PRO A 1 83 ? -15.702 -6.893 -13.481 1.00 88.25 83 PRO A N 1
ATOM 684 C CA . PRO A 1 83 ? -17.092 -7.321 -13.441 1.00 88.25 83 PRO A CA 1
ATOM 685 C C . PRO A 1 83 ? -17.235 -8.439 -12.394 1.00 88.25 83 PRO A C 1
ATOM 687 O O . PRO A 1 83 ? -16.399 -9.338 -12.320 1.00 88.25 83 PRO A O 1
ATOM 690 N N . ASN A 1 84 ? -18.303 -8.393 -11.593 1.00 88.25 84 ASN A N 1
ATOM 691 C CA . ASN A 1 84 ? -18.600 -9.346 -10.507 1.00 88.25 84 ASN A CA 1
ATOM 692 C C . ASN A 1 84 ? -17.668 -9.296 -9.278 1.00 88.25 84 ASN A C 1
ATOM 694 O O . ASN A 1 84 ? -17.568 -10.274 -8.537 1.00 88.25 84 ASN A O 1
ATOM 698 N N . ASP A 1 85 ? -16.999 -8.172 -9.032 1.00 89.62 85 ASP A N 1
ATOM 699 C CA . ASP A 1 85 ? -16.252 -7.965 -7.788 1.00 89.62 85 ASP A CA 1
ATOM 700 C C . ASP A 1 85 ? -17.192 -7.792 -6.563 1.00 89.62 85 ASP A C 1
ATOM 702 O O . ASP A 1 85 ? -18.407 -7.633 -6.693 1.00 89.62 85 ASP A O 1
ATOM 706 N N . ARG A 1 86 ? -16.649 -7.822 -5.339 1.00 90.69 86 ARG A N 1
ATOM 707 C CA . ARG A 1 86 ? -17.422 -7.701 -4.089 1.00 90.69 86 ARG A CA 1
ATOM 708 C C . ARG A 1 86 ? -18.076 -6.318 -3.932 1.00 90.69 86 ARG A C 1
ATOM 710 O O . ARG A 1 86 ? -17.483 -5.316 -4.352 1.00 90.69 86 ARG A O 1
ATOM 717 N N . PRO A 1 87 ? -19.216 -6.208 -3.226 1.00 92.75 87 PRO A N 1
ATOM 718 C CA . PRO A 1 87 ? -19.720 -4.912 -2.784 1.00 92.75 87 PRO A CA 1
ATOM 719 C C . PRO A 1 87 ? -18.759 -4.273 -1.770 1.00 92.75 87 PRO A C 1
ATOM 721 O O . PRO A 1 87 ? -18.123 -4.966 -0.963 1.00 92.75 87 PRO A O 1
ATOM 724 N N . LEU A 1 88 ? -18.672 -2.943 -1.805 1.00 91.75 88 LEU A N 1
ATOM 725 C CA . LEU A 1 88 ? -17.927 -2.146 -0.831 1.00 91.75 88 LEU A CA 1
ATOM 726 C C . LEU A 1 88 ? -18.892 -1.337 0.044 1.00 91.75 88 LEU A C 1
ATOM 728 O O . LEU A 1 88 ? -19.954 -0.941 -0.435 1.00 91.75 88 LEU A O 1
ATOM 732 N N . PRO A 1 89 ? -18.543 -1.074 1.315 1.00 93.69 89 PRO A N 1
ATOM 733 C CA . PRO A 1 89 ? -19.322 -0.179 2.164 1.00 93.69 89 PRO A CA 1
ATOM 734 C C . PRO A 1 89 ? -19.386 1.250 1.603 1.00 93.69 89 PRO A C 1
ATOM 736 O O . PRO A 1 89 ? -18.418 1.727 1.017 1.00 93.69 89 PRO A O 1
ATOM 739 N N . GLU A 1 90 ? -20.484 1.966 1.862 1.00 94.31 90 GLU A N 1
ATOM 740 C CA . GLU A 1 90 ? -20.739 3.324 1.342 1.00 94.31 90 GLU A CA 1
ATOM 741 C C . GLU A 1 90 ? -19.604 4.323 1.632 1.00 94.31 90 GLU A C 1
ATOM 743 O O . GLU A 1 90 ? -19.255 5.131 0.775 1.00 94.31 90 GLU A O 1
ATOM 748 N N . ILE A 1 91 ? -18.959 4.209 2.800 1.00 91.31 91 ILE A N 1
ATOM 749 C CA . ILE A 1 91 ? -17.838 5.072 3.214 1.00 91.31 91 ILE A CA 1
ATOM 750 C C . ILE A 1 91 ? -16.647 5.030 2.237 1.00 91.31 91 ILE A C 1
ATOM 752 O O . ILE A 1 91 ? -15.828 5.943 2.201 1.00 91.31 91 ILE A O 1
ATOM 756 N N . PHE A 1 92 ? -16.550 3.999 1.392 1.00 90.44 92 PHE A N 1
ATOM 757 C CA . PHE A 1 92 ? -15.494 3.882 0.386 1.00 90.44 92 PHE A CA 1
ATOM 758 C C . PHE A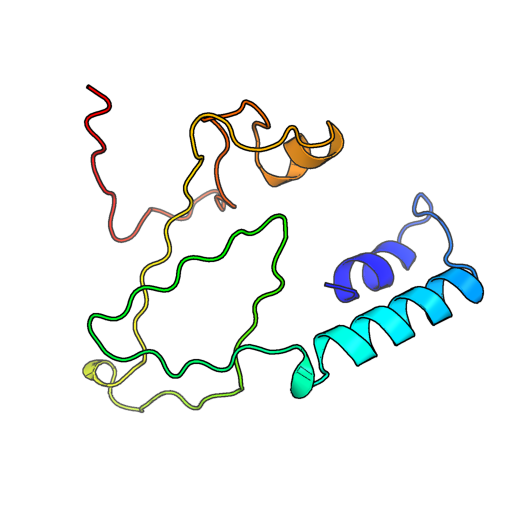 1 92 ? -15.669 4.874 -0.777 1.00 90.44 92 PHE A C 1
ATOM 760 O O . PHE A 1 92 ? -14.680 5.177 -1.449 1.00 90.44 92 PHE A O 1
ATOM 767 N N . LYS A 1 93 ? -16.870 5.436 -0.997 1.00 90.25 93 LYS A N 1
ATOM 768 C CA . LYS A 1 93 ? -17.098 6.449 -2.046 1.00 90.25 93 LYS A CA 1
ATOM 769 C C . LYS A 1 93 ? -16.226 7.687 -1.865 1.00 90.25 93 LYS A C 1
ATOM 771 O O . LYS A 1 93 ? -15.737 8.221 -2.853 1.00 90.25 93 LYS A O 1
ATOM 776 N N . GLU A 1 94 ? -15.955 8.101 -0.627 1.00 87.38 94 GLU A N 1
ATOM 777 C CA . GLU A 1 94 ? -15.089 9.258 -0.352 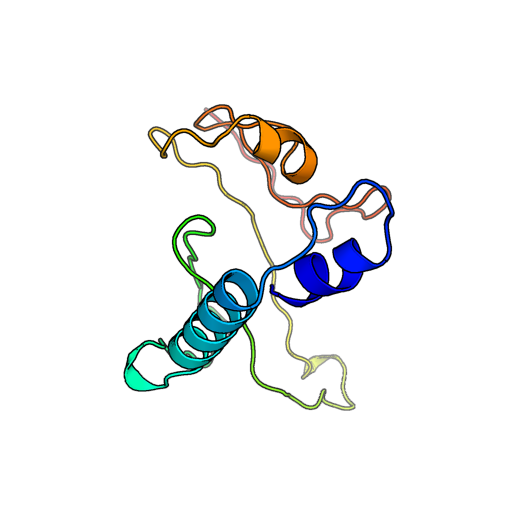1.00 87.38 94 GLU A CA 1
ATOM 778 C C . GLU A 1 94 ? -13.666 9.068 -0.893 1.00 87.38 94 GLU A C 1
ATOM 780 O O . GLU A 1 94 ? -13.011 10.030 -1.288 1.00 87.38 94 GLU A O 1
ATOM 785 N N . ARG A 1 95 ? -13.193 7.817 -0.946 1.00 84.69 95 ARG A N 1
ATOM 786 C CA . ARG A 1 95 ? -11.847 7.480 -1.416 1.00 84.69 95 ARG A CA 1
ATOM 787 C C . ARG A 1 95 ? -11.789 7.135 -2.903 1.00 84.69 95 ARG A C 1
ATOM 789 O O . ARG A 1 95 ? -10.791 7.455 -3.543 1.00 84.69 95 ARG A O 1
ATOM 796 N N . PHE A 1 96 ? -12.806 6.453 -3.427 1.00 86.50 96 PHE A N 1
ATOM 797 C CA . PHE A 1 96 ? -12.791 5.869 -4.779 1.00 86.50 96 PHE A CA 1
ATOM 798 C C . PHE A 1 96 ? -13.755 6.547 -5.768 1.00 86.50 96 PHE A C 1
ATOM 800 O O . PHE A 1 96 ? -13.770 6.200 -6.947 1.00 86.50 96 PHE A O 1
ATOM 807 N N . GLY A 1 97 ? -14.570 7.505 -5.315 1.00 87.31 97 GLY A N 1
ATOM 808 C CA . GLY A 1 97 ? -15.601 8.184 -6.107 1.00 87.31 97 GLY A CA 1
ATOM 809 C C . GLY A 1 97 ? -16.857 7.334 -6.312 1.00 87.31 97 GLY A C 1
ATOM 810 O O . GLY A 1 97 ? -17.951 7.752 -5.937 1.00 87.31 97 GLY A O 1
ATOM 811 N N . SER A 1 98 ? -16.695 6.122 -6.846 1.00 88.69 98 SER A N 1
ATOM 812 C CA . SER A 1 98 ? -17.763 5.136 -7.043 1.00 88.69 98 SER A CA 1
ATOM 813 C C . SER A 1 98 ? -17.450 3.823 -6.320 1.00 88.69 98 SER A C 1
ATOM 815 O O . SER A 1 98 ? -16.292 3.476 -6.082 1.00 88.69 98 SER A O 1
ATOM 817 N N . ILE A 1 99 ? -18.505 3.092 -5.960 1.00 91.88 99 ILE A N 1
ATOM 818 C CA . ILE A 1 99 ? -18.442 1.715 -5.441 1.00 91.88 99 ILE A CA 1
ATOM 819 C C . ILE A 1 99 ? -19.209 0.732 -6.334 1.00 91.88 99 ILE A C 1
ATOM 821 O O . ILE A 1 99 ? -19.349 -0.437 -5.964 1.00 91.88 99 ILE A O 1
ATOM 825 N N . GLU A 1 100 ? -19.712 1.199 -7.479 1.00 92.50 100 GLU A N 1
ATOM 826 C CA . GLU A 1 100 ? -20.394 0.364 -8.461 1.00 92.50 100 GLU A CA 1
ATOM 827 C C . GLU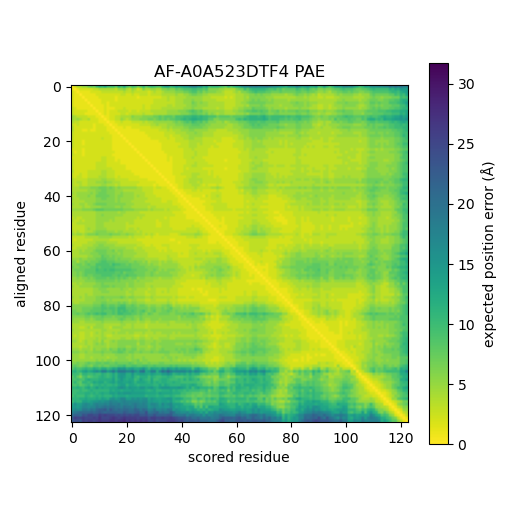 A 1 100 ? -19.449 -0.738 -8.958 1.00 92.50 100 GLU A C 1
ATOM 829 O O . GLU A 1 100 ? -18.261 -0.525 -9.206 1.00 92.50 100 GLU A O 1
ATOM 834 N N . ILE A 1 101 ? -19.954 -1.969 -9.021 1.00 91.88 101 ILE A N 1
ATOM 835 C CA . ILE A 1 101 ? -19.151 -3.116 -9.450 1.00 91.88 101 ILE A CA 1
ATOM 836 C C . ILE A 1 101 ? -18.873 -2.971 -10.946 1.00 91.88 101 ILE A C 1
ATOM 838 O O . ILE A 1 101 ? -19.794 -2.761 -11.724 1.00 91.88 101 ILE A O 1
ATOM 842 N N . GLY A 1 102 ? -17.608 -3.099 -11.347 1.00 88.75 102 GLY A N 1
ATOM 843 C CA . GLY A 1 102 ? -17.178 -2.845 -12.725 1.00 88.75 102 GLY A CA 1
ATOM 844 C C . GLY A 1 102 ? -16.955 -1.362 -13.045 1.00 88.75 102 GLY A C 1
ATOM 845 O O . GLY A 1 102 ? -16.231 -1.066 -13.986 1.00 88.75 102 GLY A O 1
ATOM 846 N N . ASP A 1 103 ? -17.438 -0.443 -12.205 1.00 86.94 103 ASP A N 1
ATOM 847 C CA . ASP A 1 103 ? -17.234 1.004 -12.349 1.00 86.94 103 ASP A CA 1
ATOM 848 C C . ASP A 1 103 ? -16.806 1.632 -11.015 1.00 86.94 103 ASP A C 1
ATOM 850 O O . ASP A 1 103 ? -17.526 2.389 -10.362 1.00 86.94 103 ASP A O 1
ATOM 854 N N . ARG A 1 104 ? -15.604 1.258 -10.571 1.00 84.38 104 ARG A N 1
ATOM 855 C CA . ARG A 1 104 ? -14.933 1.894 -9.435 1.00 84.38 104 ARG A CA 1
ATOM 856 C C . ARG A 1 104 ? -13.468 2.128 -9.762 1.00 84.38 104 ARG A C 1
ATOM 858 O O . ARG A 1 104 ? -12.773 1.240 -10.247 1.00 84.38 104 ARG A O 1
ATOM 865 N N . GLY A 1 105 ? -13.018 3.355 -9.537 1.00 72.88 105 GLY A N 1
ATOM 866 C CA . GLY A 1 105 ? -11.684 3.794 -9.919 1.00 72.88 105 GLY A CA 1
ATOM 867 C C . GLY A 1 105 ? -10.632 3.555 -8.842 1.00 72.88 105 GLY A C 1
ATOM 868 O O . GLY A 1 105 ? -10.882 3.008 -7.769 1.00 72.88 105 GLY A O 1
ATOM 869 N N . GLY A 1 106 ? -9.424 4.013 -9.148 1.00 77.62 106 GLY A N 1
ATOM 870 C CA . GLY A 1 106 ? -8.346 4.166 -8.183 1.00 77.62 106 GLY A CA 1
ATOM 871 C C . GLY A 1 106 ? -8.310 5.538 -7.531 1.00 77.62 106 GLY A C 1
ATOM 872 O O . GLY A 1 106 ? -9.232 6.339 -7.633 1.00 77.62 106 GLY A O 1
ATOM 873 N N . ILE A 1 107 ? -7.175 5.842 -6.905 1.00 76.19 107 ILE A N 1
ATOM 874 C CA . ILE A 1 107 ? -6.903 7.185 -6.390 1.00 76.19 107 ILE A CA 1
ATOM 875 C C . ILE A 1 107 ? -6.473 8.082 -7.557 1.00 76.19 107 ILE A C 1
ATOM 877 O O . ILE A 1 107 ? -5.366 7.930 -8.077 1.00 76.19 107 ILE A O 1
ATOM 881 N N . ALA A 1 108 ? -7.333 9.028 -7.934 1.00 75.50 108 ALA A N 1
ATOM 882 C CA . ALA A 1 108 ? -7.011 10.108 -8.861 1.00 75.50 108 ALA A CA 1
ATOM 883 C C . ALA A 1 108 ? -6.685 11.387 -8.077 1.00 75.50 108 ALA A C 1
ATOM 885 O O . ALA A 1 108 ? -7.467 11.835 -7.239 1.00 75.50 108 ALA A O 1
ATOM 886 N N . VAL A 1 109 ? -5.523 11.986 -8.343 1.00 76.62 109 VAL A N 1
ATOM 887 C CA . VAL A 1 109 ? -5.105 13.237 -7.698 1.00 76.62 109 VAL A CA 1
ATOM 888 C C . VAL A 1 109 ? -5.442 14.401 -8.623 1.00 76.62 109 VAL A C 1
ATOM 890 O O . VAL A 1 109 ? -5.015 14.435 -9.776 1.00 76.62 109 VAL A O 1
ATOM 893 N N . LYS A 1 110 ? -6.214 15.370 -8.120 1.00 79.56 110 LYS A N 1
ATOM 894 C CA . LYS A 1 110 ? -6.621 16.551 -8.890 1.00 79.56 110 LYS A CA 1
ATOM 895 C C . LYS A 1 110 ? -5.392 17.285 -9.442 1.00 79.56 110 LYS A C 1
ATOM 897 O O . LYS A 1 110 ? -4.508 17.658 -8.679 1.00 79.56 110 LYS A O 1
ATOM 902 N N . GLY A 1 111 ? -5.380 17.533 -10.752 1.00 83.56 111 GLY A N 1
ATOM 903 C CA . GLY A 1 111 ? -4.302 18.255 -11.438 1.00 83.56 111 GLY A CA 1
ATOM 904 C C . GLY A 1 111 ? -3.108 17.394 -11.857 1.00 83.56 111 GLY A C 1
ATOM 905 O O . GLY A 1 111 ? -2.172 17.929 -12.439 1.00 83.56 111 GLY A O 1
ATOM 906 N N . VAL A 1 112 ? -3.135 16.084 -11.593 1.00 81.94 112 VAL A N 1
ATOM 907 C CA . VAL A 1 112 ? -2.138 15.147 -12.123 1.00 81.94 112 VAL A CA 1
ATOM 908 C C . VAL A 1 112 ? -2.650 14.578 -13.442 1.00 81.94 112 VAL A C 1
ATOM 910 O O . VAL A 1 112 ? -3.647 13.857 -13.465 1.00 81.94 112 VAL A O 1
ATOM 913 N N . GLU A 1 113 ? -1.968 14.908 -14.537 1.00 82.62 113 GLU A N 1
ATOM 914 C CA . GLU A 1 113 ? -2.242 14.313 -15.845 1.00 82.62 113 GLU A CA 1
ATOM 915 C C . GLU A 1 113 ? -1.696 12.876 -15.908 1.00 82.62 113 GLU A C 1
ATOM 917 O O . GLU A 1 113 ? -0.576 12.622 -15.449 1.00 82.62 113 GLU A O 1
ATOM 922 N N . PRO A 1 114 ? -2.454 11.915 -16.468 1.00 80.06 114 PRO A N 1
ATOM 923 C CA . PRO A 1 114 ? -1.941 10.574 -16.719 1.00 80.06 114 PRO A CA 1
ATOM 924 C C . PRO A 1 114 ? -0.715 10.618 -17.641 1.00 80.06 114 PRO A C 1
ATOM 926 O O . PRO A 1 114 ? -0.764 11.200 -18.720 1.00 80.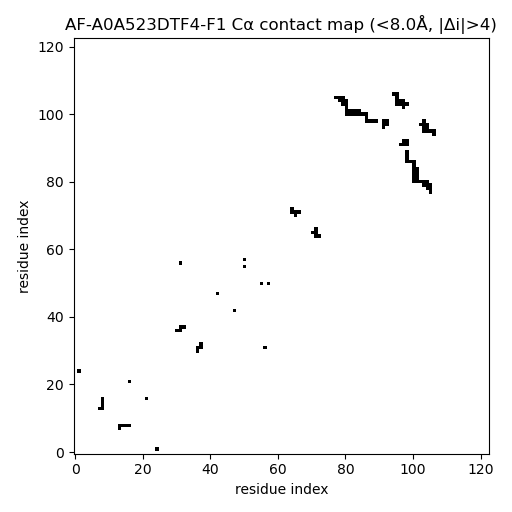06 114 PRO A O 1
ATOM 929 N N . CYS A 1 115 ? 0.377 9.965 -17.243 1.00 78.31 115 CYS A N 1
ATOM 9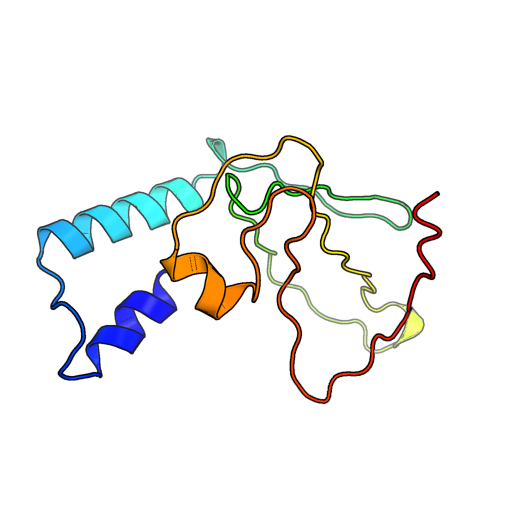30 C CA . CYS A 1 115 ? 1.621 9.939 -18.023 1.00 78.31 115 CYS A CA 1
ATOM 931 C C . CYS A 1 115 ? 1.619 8.917 -19.174 1.00 78.31 115 CYS A C 1
ATOM 933 O O . CYS A 1 115 ? 2.460 8.996 -20.064 1.00 78.31 115 CYS A O 1
ATOM 935 N N . ALA A 1 116 ? 0.686 7.965 -19.157 1.00 80.12 116 ALA A N 1
ATOM 936 C CA . ALA A 1 116 ? 0.493 6.955 -20.193 1.00 80.12 116 ALA A CA 1
ATOM 937 C C . ALA A 1 116 ? -1.003 6.595 -20.276 1.00 80.12 116 ALA A C 1
ATOM 939 O O . ALA A 1 116 ? -1.404 5.534 -19.790 1.00 80.12 116 ALA A O 1
ATOM 940 N N . PRO A 1 117 ? -1.861 7.501 -20.786 1.00 74.38 117 PRO A N 1
ATOM 941 C CA . PRO A 1 117 ? -3.285 7.219 -20.908 1.00 74.38 117 PRO A CA 1
ATOM 942 C C . PRO A 1 117 ? -3.494 6.051 -21.876 1.00 74.38 117 PRO A C 1
ATOM 944 O O . PRO A 1 117 ? -2.927 6.022 -22.966 1.00 74.38 117 PRO A O 1
ATOM 947 N N . ILE A 1 118 ? -4.305 5.083 -21.460 1.00 70.31 118 ILE A N 1
ATOM 948 C CA . ILE A 1 118 ? -4.731 3.972 -22.307 1.00 70.31 118 ILE A CA 1
ATOM 949 C C . ILE A 1 118 ? -6.161 4.281 -22.738 1.00 70.31 118 ILE A C 1
ATOM 951 O O . ILE A 1 118 ? -7.029 4.464 -21.884 1.00 70.31 118 ILE A O 1
ATOM 955 N N . GLU A 1 119 ? -6.406 4.346 -24.045 1.00 70.75 119 GLU A N 1
ATOM 956 C CA . GLU A 1 119 ? -7.772 4.311 -24.562 1.00 70.75 119 GLU A CA 1
ATOM 957 C C . GLU A 1 119 ? -8.301 2.887 -24.399 1.00 70.75 119 GLU A C 1
ATOM 959 O O . GLU A 1 119 ? -7.745 1.935 -24.949 1.00 70.75 119 GLU A O 1
ATOM 964 N N . VAL A 1 120 ? -9.338 2.732 -23.579 1.00 65.25 120 VAL A N 1
ATOM 965 C CA . VAL A 1 120 ? -9.992 1.442 -23.372 1.00 65.25 120 VAL A CA 1
ATOM 966 C C . VAL A 1 120 ? -11.244 1.425 -24.234 1.00 65.25 120 VAL A C 1
ATOM 968 O O . VAL A 1 120 ? -12.212 2.117 -23.930 1.00 65.25 120 VAL A O 1
ATOM 971 N N . ASP A 1 121 ? -11.214 0.642 -25.309 1.00 55.12 121 ASP A N 1
ATOM 972 C CA . ASP A 1 121 ? -12.394 0.372 -26.127 1.00 55.12 121 ASP A CA 1
ATOM 973 C C . ASP A 1 121 ? -13.245 -0.667 -25.380 1.00 55.12 121 ASP A C 1
ATOM 975 O O . ASP A 1 121 ? -13.005 -1.877 -25.436 1.00 55.12 121 ASP A O 1
ATOM 979 N N . ALA A 1 122 ? -14.164 -0.177 -24.549 1.00 50.31 122 ALA A N 1
ATOM 980 C CA . ALA A 1 122 ? -15.137 -1.005 -23.851 1.00 50.31 122 ALA A CA 1
ATOM 981 C C . ALA A 1 122 ? -16.223 -1.398 -24.862 1.00 50.31 122 ALA A C 1
ATOM 983 O O . ALA A 1 122 ? -17.231 -0.704 -24.984 1.00 50.31 122 ALA A O 1
ATOM 984 N N . GLY A 1 123 ? -15.935 -2.438 -25.652 1.00 47.12 123 GLY A N 1
ATOM 985 C CA . GLY A 1 123 ? -16.814 -2.948 -26.712 1.00 47.12 123 GLY A CA 1
ATOM 986 C C . GLY A 1 123 ? -18.242 -3.261 -26.279 1.00 47.12 123 GLY A C 1
ATOM 987 O O . GLY A 1 123 ? -18.472 -3.520 -25.075 1.00 47.12 123 GLY A O 1
#

Solvent-accessible surface area (backbone atoms only — not comparable to full-atom values): 8633 Å² total; per-residue (Å²): 120,64,65,59,62,62,58,40,65,77,42,93,87,44,82,80,78,49,74,68,54,49,53,53,50,51,53,49,54,52,53,73,67,32,72,93,74,54,85,88,79,87,86,54,97,87,66,82,86,89,75,59,75,91,84,45,89,87,87,79,81,91,82,82,77,51,92,54,73,90,71,36,92,80,83,88,87,84,68,82,44,51,78,88,49,78,88,62,65,77,79,49,28,86,66,26,72,39,61,49,69,45,54,30,59,51,84,79,60,91,92,64,77,76,91,74,78,75,88,75,85,81,123

Secondary structure (DSSP, 8-state):
-HHHHHHHTTSTTSPPPPHHHHHHHHHHHHHHT-GGG-------TT------TTT-----------SSGGGS----------TTPPP--GGGHHHHS--BTTB----PPTT---SSPPP----

pLDDT: mean 89.65, std 9.13, range [47.12, 98.19]

Mean predicted aligned error: 5.56 Å

Radius of gyration: 18.38 Å; Cα contacts (8 Å, |Δi|>4): 62; chains: 1; bounding box: 43×34×52 Å